Protein AF-A0A1Y4D9N7-F1 (afdb_monomer_lite)

Structure (mmCIF, N/CA/C/O backbone):
data_AF-A0A1Y4D9N7-F1
#
_entry.id   AF-A0A1Y4D9N7-F1
#
loop_
_atom_site.group_PDB
_atom_site.id
_atom_site.type_symbol
_atom_site.label_atom_id
_atom_site.label_alt_id
_atom_site.label_comp_id
_atom_site.label_asym_id
_atom_site.label_entity_id
_atom_site.label_seq_id
_atom_site.pdbx_PDB_ins_code
_atom_site.Cartn_x
_atom_site.Cartn_y
_atom_site.Cartn_z
_atom_site.occupancy
_atom_site.B_iso_or_equiv
_atom_site.auth_seq_id
_atom_site.auth_comp_id
_atom_site.auth_asym_id
_atom_site.auth_atom_id
_atom_site.pdbx_PDB_model_num
ATOM 1 N N . MET A 1 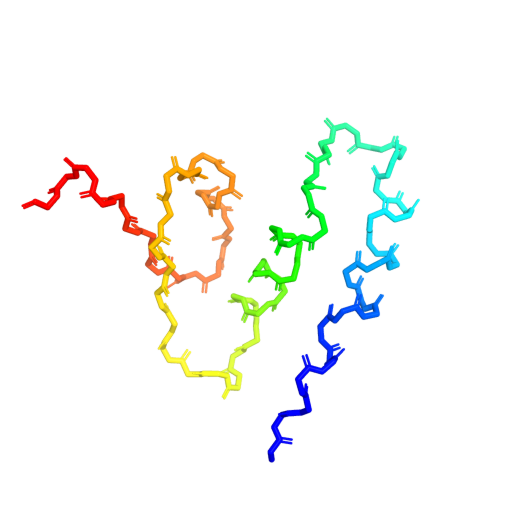1 ? -19.841 -4.787 3.808 1.00 53.88 1 MET A N 1
ATOM 2 C CA . MET A 1 1 ? -19.168 -5.478 2.692 1.00 53.88 1 MET A CA 1
ATOM 3 C C . MET A 1 1 ? -18.323 -4.436 1.986 1.00 53.88 1 MET A C 1
ATOM 5 O O . MET A 1 1 ? -18.871 -3.404 1.621 1.00 53.88 1 MET A O 1
ATOM 9 N N . ILE A 1 2 ? -17.004 -4.620 1.930 1.00 59.88 2 ILE A N 1
ATOM 10 C CA . ILE A 1 2 ? -16.126 -3.728 1.166 1.00 59.88 2 ILE A CA 1
ATOM 11 C C . ILE A 1 2 ? -16.279 -4.147 -0.293 1.00 59.88 2 ILE A C 1
ATOM 13 O O . ILE A 1 2 ? -16.150 -5.327 -0.596 1.00 59.88 2 ILE A O 1
ATOM 17 N N . THR A 1 3 ? -16.651 -3.217 -1.164 1.00 69.56 3 THR A N 1
ATOM 18 C CA . THR A 1 3 ? -16.714 -3.468 -2.606 1.00 69.56 3 THR A CA 1
ATOM 19 C C . THR A 1 3 ? -15.303 -3.676 -3.141 1.00 69.56 3 THR A C 1
ATOM 21 O O . THR A 1 3 ? -14.425 -2.875 -2.818 1.00 69.56 3 THR A O 1
ATOM 24 N N . ASP A 1 4 ? -15.102 -4.693 -3.982 1.00 64.19 4 ASP A N 1
ATOM 25 C CA . ASP A 1 4 ? -13.790 -5.055 -4.549 1.00 64.19 4 ASP A CA 1
ATOM 26 C C . ASP A 1 4 ? -13.062 -3.859 -5.194 1.00 64.19 4 ASP A C 1
ATOM 28 O O . ASP A 1 4 ? -11.841 -3.748 -5.127 1.00 64.19 4 ASP A O 1
ATOM 32 N N . ASP A 1 5 ? -13.820 -2.899 -5.730 1.00 76.50 5 ASP A N 1
ATOM 33 C CA . ASP A 1 5 ? -13.291 -1.720 -6.419 1.00 76.50 5 ASP A CA 1
ATOM 34 C C . ASP A 1 5 ? -12.920 -0.535 -5.505 1.00 76.50 5 ASP A C 1
ATOM 36 O O . ASP A 1 5 ? -12.373 0.452 -5.999 1.00 76.50 5 ASP A O 1
ATOM 40 N N . LYS A 1 6 ? -13.167 -0.605 -4.185 1.00 84.62 6 LYS A N 1
ATOM 41 C CA . LYS A 1 6 ? -13.027 0.540 -3.253 1.00 84.62 6 LYS A CA 1
ATOM 42 C C . LYS A 1 6 ? -11.666 1.236 -3.359 1.00 84.62 6 LYS A C 1
ATOM 44 O O . LYS A 1 6 ? -11.597 2.456 -3.370 1.00 84.62 6 LYS A O 1
ATOM 49 N N . TYR A 1 7 ? -10.588 0.462 -3.434 1.00 87.44 7 TYR A N 1
ATOM 50 C CA . TYR A 1 7 ? -9.220 0.992 -3.415 1.00 87.44 7 TYR A CA 1
ATOM 51 C C . TYR A 1 7 ? -8.685 1.326 -4.812 1.00 87.44 7 TYR A C 1
ATOM 53 O O . TYR A 1 7 ? -7.649 1.976 -4.939 1.00 87.44 7 TYR A O 1
ATOM 61 N N . ARG A 1 8 ? -9.365 0.870 -5.874 1.00 88.38 8 ARG A N 1
ATOM 62 C CA . ARG A 1 8 ? -8.894 0.995 -7.259 1.00 88.38 8 ARG A CA 1
ATOM 63 C C . ARG A 1 8 ? -8.877 2.448 -7.716 1.00 88.38 8 ARG A C 1
ATOM 65 O O . ARG A 1 8 ? -7.890 2.888 -8.299 1.00 88.38 8 ARG A O 1
ATOM 72 N N . GLU A 1 9 ? -9.961 3.179 -7.474 1.00 87.88 9 GLU A N 1
ATOM 73 C CA . GLU A 1 9 ? -10.082 4.583 -7.889 1.00 87.88 9 GLU A CA 1
ATOM 74 C C . GLU A 1 9 ? -9.099 5.478 -7.133 1.00 87.88 9 GLU A C 1
AT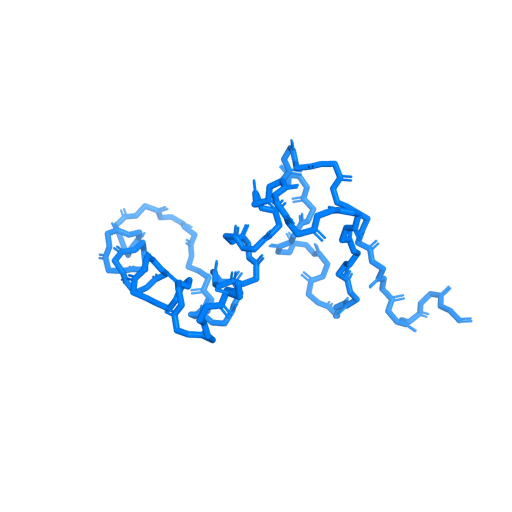OM 76 O O . GLU A 1 9 ? -8.382 6.266 -7.751 1.00 87.88 9 GLU A O 1
ATOM 81 N N . ASP A 1 10 ? -8.976 5.282 -5.821 1.00 86.62 10 ASP A N 1
ATOM 82 C CA . ASP A 1 10 ? -8.002 5.994 -4.991 1.00 86.62 10 ASP A CA 1
ATOM 83 C C . ASP A 1 10 ? -6.564 5.723 -5.451 1.00 86.62 10 ASP A C 1
ATOM 85 O O . ASP A 1 10 ? -5.761 6.651 -5.579 1.00 86.62 10 ASP A O 1
ATOM 89 N N . ALA A 1 11 ? -6.242 4.469 -5.782 1.00 87.75 11 ALA A N 1
ATOM 90 C CA . ALA A 1 11 ? -4.937 4.098 -6.315 1.00 87.75 11 ALA A CA 1
ATOM 91 C C . ALA A 1 11 ? -4.665 4.747 -7.680 1.00 87.75 11 ALA A C 1
ATOM 93 O O . ALA A 1 11 ? -3.570 5.263 -7.905 1.00 87.75 11 ALA A O 1
ATOM 94 N N . LEU A 1 12 ? -5.651 4.768 -8.582 1.00 87.31 12 LEU A N 1
ATOM 95 C CA . LEU A 1 12 ? -5.540 5.428 -9.886 1.00 87.31 12 LEU A CA 1
ATOM 96 C C . LEU A 1 12 ? -5.265 6.927 -9.726 1.00 87.31 12 LEU A C 1
ATOM 98 O O . LEU A 1 12 ? -4.333 7.451 -10.340 1.00 87.31 12 LEU A O 1
ATOM 102 N N . ASN A 1 13 ? -6.010 7.595 -8.847 1.00 84.81 13 ASN A N 1
ATOM 103 C CA . ASN A 1 13 ? -5.830 9.013 -8.542 1.00 84.81 13 ASN A CA 1
ATOM 104 C C . ASN A 1 13 ? -4.447 9.290 -7.920 1.00 84.81 13 ASN A C 1
ATOM 106 O O . ASN A 1 13 ? -3.766 10.259 -8.281 1.00 84.81 13 ASN A O 1
ATOM 110 N N . ALA A 1 14 ? -3.986 8.419 -7.019 1.00 80.88 14 ALA A N 1
ATOM 111 C CA . ALA A 1 14 ? -2.674 8.517 -6.383 1.00 80.88 14 ALA A CA 1
ATOM 112 C C . ALA A 1 14 ? -1.520 8.299 -7.376 1.00 80.88 14 ALA A C 1
ATOM 114 O O . ALA A 1 14 ? -0.524 9.018 -7.331 1.00 80.88 14 ALA A O 1
ATOM 115 N N . VAL A 1 15 ? -1.645 7.354 -8.310 1.00 78.81 15 VAL A N 1
ATOM 116 C CA . VAL A 1 15 ? -0.635 7.110 -9.355 1.00 78.81 15 VAL A CA 1
ATOM 117 C C . VAL A 1 15 ? -0.571 8.286 -10.333 1.00 78.81 15 VAL A C 1
ATOM 119 O O . VAL A 1 15 ? 0.521 8.758 -10.657 1.00 78.81 15 VAL A O 1
ATOM 122 N N . GLN A 1 16 ? -1.724 8.811 -10.757 1.00 74.56 16 GLN A N 1
ATOM 123 C CA . GLN A 1 16 ? -1.796 9.970 -11.653 1.00 74.56 16 GLN A CA 1
ATOM 124 C C . GLN A 1 16 ? -1.180 11.231 -11.030 1.00 74.56 16 GLN A C 1
ATOM 126 O O . GLN A 1 16 ? -0.471 11.976 -11.709 1.00 74.56 16 GLN A O 1
ATOM 131 N N . SER A 1 17 ? -1.400 11.460 -9.733 1.00 68.50 17 SER A N 1
ATOM 132 C CA . SER A 1 17 ? -0.811 12.592 -9.003 1.00 68.50 17 SER A CA 1
ATOM 133 C C . SER A 1 17 ? 0.660 12.367 -8.613 1.00 68.50 17 SER A C 1
ATOM 135 O O . SER A 1 17 ? 1.460 13.307 -8.639 1.00 68.50 17 SER A O 1
ATOM 137 N N . GLY A 1 18 ? 1.042 11.124 -8.308 1.00 61.84 18 GLY A N 1
ATOM 138 C CA . GLY A 1 18 ? 2.378 10.704 -7.874 1.00 61.84 18 GLY A CA 1
ATOM 139 C C . GLY A 1 18 ? 3.437 10.637 -8.979 1.00 61.84 18 GLY A C 1
ATOM 140 O O . GLY A 1 18 ? 4.626 10.737 -8.673 1.00 61.84 18 GLY A O 1
ATOM 141 N N . LEU A 1 19 ? 3.039 10.589 -10.259 1.00 57.22 19 LEU A N 1
ATOM 142 C CA . LEU A 1 19 ? 3.943 10.649 -11.425 1.00 57.22 19 LEU A CA 1
ATOM 143 C C . LEU A 1 19 ? 4.920 11.845 -11.406 1.00 57.22 19 LEU A C 1
ATOM 145 O O . LEU A 1 19 ? 5.929 11.818 -12.102 1.00 57.22 19 LEU A O 1
ATOM 149 N N . LYS A 1 20 ? 4.657 12.882 -10.599 1.00 55.47 20 LYS A N 1
ATOM 150 C CA . LYS A 1 20 ? 5.497 14.084 -10.474 1.00 55.47 20 LYS A CA 1
ATOM 151 C C . LYS A 1 20 ? 6.495 14.069 -9.303 1.00 55.47 20 LYS A C 1
ATOM 153 O O . LYS A 1 20 ? 7.320 14.975 -9.225 1.00 55.47 20 LYS A O 1
ATOM 158 N N . ARG A 1 21 ? 6.431 13.107 -8.370 1.00 55.09 21 ARG A N 1
ATOM 159 C CA . ARG A 1 21 ? 7.211 13.124 -7.112 1.00 55.09 21 ARG A CA 1
ATOM 160 C C . ARG A 1 21 ? 7.850 11.765 -6.786 1.00 55.09 21 ARG A C 1
ATOM 162 O O . ARG A 1 21 ? 7.531 11.119 -5.796 1.00 55.09 21 ARG A O 1
ATOM 169 N N . GLY A 1 22 ? 8.817 11.368 -7.608 1.00 63.94 22 GLY A N 1
ATOM 170 C CA . GLY A 1 22 ? 10.023 10.653 -7.164 1.00 63.94 22 GLY A CA 1
ATOM 171 C C . GLY A 1 22 ? 9.953 9.149 -6.867 1.00 63.94 22 GLY A C 1
ATOM 172 O O . GLY A 1 22 ? 11.001 8.513 -6.927 1.00 63.94 22 GLY A O 1
ATOM 173 N N . LYS A 1 23 ? 8.790 8.538 -6.597 1.00 67.38 23 LYS A N 1
ATOM 174 C CA . LYS A 1 23 ? 8.697 7.069 -6.471 1.00 67.38 23 LYS A CA 1
ATOM 175 C C . LYS A 1 23 ? 7.441 6.530 -7.149 1.00 67.38 23 LYS A C 1
ATOM 177 O O . LYS A 1 23 ? 6.323 6.842 -6.749 1.00 67.38 23 LYS A O 1
ATOM 182 N N . HIS A 1 24 ? 7.650 5.732 -8.192 1.00 74.06 24 HIS A N 1
ATOM 183 C CA . HIS A 1 24 ? 6.583 5.105 -8.963 1.00 74.06 24 HIS A CA 1
ATOM 184 C C . HIS A 1 24 ? 6.291 3.727 -8.376 1.00 74.06 24 HIS A C 1
ATOM 186 O O . HIS A 1 24 ? 7.167 2.868 -8.357 1.00 74.06 24 HIS A O 1
ATOM 192 N N . TYR A 1 25 ? 5.067 3.530 -7.899 1.00 77.69 25 TYR A N 1
ATOM 193 C CA . TYR A 1 25 ? 4.548 2.210 -7.551 1.00 77.69 25 TYR A CA 1
ATOM 194 C C . TYR A 1 25 ? 3.701 1.691 -8.708 1.00 77.69 25 TYR A C 1
ATOM 196 O O . TYR A 1 25 ? 3.087 2.486 -9.430 1.00 77.69 25 TYR A O 1
ATOM 204 N N . SER A 1 26 ? 3.641 0.370 -8.880 1.00 86.12 26 SER A N 1
ATOM 205 C CA . SER A 1 26 ? 2.623 -0.201 -9.757 1.00 86.12 26 SER A CA 1
ATOM 206 C C . SER A 1 26 ? 1.230 0.108 -9.195 1.00 86.12 26 SER A C 1
ATOM 208 O O . SER A 1 26 ? 1.064 0.337 -7.993 1.00 86.12 26 SER A O 1
ATOM 210 N N . LEU A 1 27 ? 0.207 0.114 -10.054 1.00 86.94 27 LEU A N 1
ATOM 211 C CA . LEU A 1 27 ? -1.169 0.329 -9.597 1.00 86.94 27 LEU A CA 1
ATOM 212 C C . LEU A 1 27 ? -1.580 -0.717 -8.548 1.00 86.94 27 LEU A C 1
ATOM 214 O O . LEU A 1 27 ? -2.235 -0.379 -7.567 1.00 86.94 27 LEU A O 1
ATOM 218 N N . VAL A 1 28 ? -1.143 -1.966 -8.732 1.00 88.75 28 VAL A N 1
ATOM 219 C CA . VAL A 1 28 ? -1.405 -3.072 -7.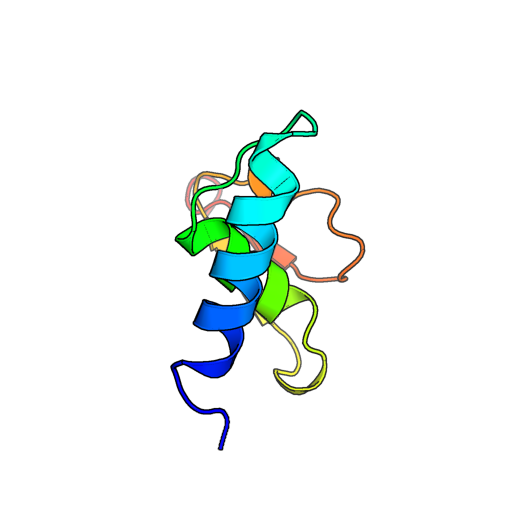801 1.00 88.75 28 VAL A CA 1
ATOM 220 C C . VAL A 1 28 ? -0.757 -2.806 -6.443 1.00 88.75 28 VAL A C 1
ATOM 222 O O . VAL A 1 28 ? -1.427 -2.910 -5.419 1.00 88.75 28 VAL A O 1
ATOM 225 N N . ASP A 1 29 ? 0.508 -2.383 -6.417 1.00 87.00 29 ASP A N 1
ATOM 226 C CA . ASP A 1 29 ? 1.197 -2.074 -5.159 1.00 87.00 29 ASP A CA 1
ATOM 227 C C . ASP A 1 29 ? 0.545 -0.891 -4.433 1.00 87.00 29 ASP A C 1
ATOM 229 O O . ASP A 1 29 ? 0.488 -0.869 -3.203 1.00 87.00 29 ASP A O 1
ATOM 233 N N . MET A 1 30 ? 0.015 0.083 -5.179 1.00 87.31 30 MET A N 1
ATOM 234 C CA . MET A 1 30 ? -0.717 1.210 -4.603 1.00 87.31 30 MET A CA 1
ATOM 235 C C . MET A 1 30 ? -2.043 0.766 -3.975 1.00 87.31 30 MET A C 1
ATOM 237 O O . MET A 1 30 ? -2.361 1.190 -2.866 1.00 87.31 30 MET A O 1
ATOM 241 N N . VAL A 1 31 ? -2.784 -0.125 -4.641 1.00 89.44 31 VAL A N 1
ATOM 242 C CA . VAL A 1 31 ? -3.996 -0.741 -4.078 1.00 89.44 31 VAL A CA 1
ATOM 243 C C . VAL A 1 31 ? -3.667 -1.455 -2.767 1.00 89.44 31 VAL A C 1
ATOM 245 O O . VAL A 1 31 ? -4.301 -1.181 -1.750 1.00 89.44 31 VAL A O 1
ATOM 248 N N . ILE A 1 32 ? -2.631 -2.299 -2.753 1.00 89.19 32 ILE A N 1
ATOM 249 C CA . ILE A 1 32 ? -2.205 -3.023 -1.546 1.00 89.19 32 ILE A CA 1
ATOM 250 C C . ILE A 1 32 ? -1.817 -2.038 -0.434 1.00 89.19 32 ILE A C 1
ATOM 252 O O . ILE A 1 32 ? -2.246 -2.194 0.706 1.00 89.19 32 ILE A O 1
ATOM 256 N N . ARG A 1 33 ? -1.069 -0.975 -0.753 1.00 85.00 33 ARG A N 1
ATOM 257 C CA . ARG A 1 33 ? -0.684 0.065 0.217 1.00 85.00 33 ARG A CA 1
ATOM 258 C C . ARG A 1 33 ? -1.886 0.780 0.836 1.00 85.00 33 ARG A C 1
ATOM 260 O O . ARG A 1 33 ? -1.861 1.050 2.034 1.00 85.00 33 ARG A O 1
ATOM 267 N N . LEU A 1 34 ? -2.923 1.073 0.055 1.00 87.75 34 LEU A N 1
ATOM 268 C CA . LEU A 1 34 ? -4.159 1.674 0.568 1.00 87.75 34 LEU A CA 1
ATOM 269 C C . LEU A 1 34 ? -4.929 0.698 1.461 1.00 87.75 34 LEU A C 1
ATOM 271 O O . LEU A 1 34 ? -5.416 1.091 2.519 1.00 87.75 34 LEU A O 1
ATOM 275 N N . MET A 1 35 ? -4.975 -0.584 1.091 1.00 87.81 35 MET A N 1
ATOM 276 C CA . MET A 1 35 ? -5.564 -1.627 1.936 1.00 87.81 35 MET A CA 1
ATOM 277 C C . MET A 1 35 ? -4.839 -1.729 3.283 1.00 87.81 35 MET A C 1
ATOM 279 O O . MET A 1 35 ? -5.483 -1.776 4.323 1.00 87.81 35 MET A O 1
ATOM 283 N N . MET A 1 36 ? -3.506 -1.677 3.295 1.00 87.19 36 MET A N 1
ATOM 284 C CA . MET A 1 36 ? -2.711 -1.716 4.531 1.00 87.19 36 MET A CA 1
ATOM 285 C C . MET A 1 36 ? -3.000 -0.552 5.492 1.00 87.19 36 MET A C 1
ATOM 287 O O . MET A 1 36 ? -2.775 -0.674 6.693 1.00 87.19 36 MET A O 1
ATOM 291 N N . GLN A 1 37 ? -3.475 0.585 4.982 1.00 84.56 37 GLN A N 1
ATOM 292 C CA . GLN A 1 37 ? -3.850 1.745 5.796 1.00 84.56 37 GLN A CA 1
ATOM 293 C C . GLN A 1 37 ? -5.278 1.641 6.351 1.00 84.56 37 GLN A C 1
ATOM 295 O O . GLN A 1 37 ? -5.635 2.361 7.290 1.00 84.56 37 GLN A O 1
ATOM 300 N N . ASP A 1 38 ? -6.105 0.758 5.792 1.00 86.62 38 ASP A N 1
ATOM 301 C CA . ASP A 1 38 ? -7.502 0.611 6.168 1.00 86.62 38 ASP A CA 1
ATOM 302 C C . ASP A 1 38 ? -7.656 -0.266 7.416 1.00 86.62 38 ASP A C 1
ATOM 304 O O . ASP A 1 38 ? -7.721 -1.494 7.364 1.00 86.62 38 ASP A O 1
ATOM 308 N N . LYS A 1 39 ? -7.796 0.393 8.569 1.00 82.62 39 LYS A N 1
ATOM 309 C CA . LYS A 1 39 ? -7.996 -0.265 9.869 1.00 82.62 39 LYS A CA 1
ATOM 310 C C . LYS A 1 39 ? -9.268 -1.122 9.937 1.00 82.62 39 LYS A C 1
ATOM 312 O O . LYS A 1 39 ? -9.375 -1.955 10.836 1.00 82.62 39 LYS A O 1
ATOM 317 N N . SER A 1 40 ? -10.232 -0.940 9.026 1.00 85.38 40 SER A N 1
ATOM 318 C CA . SER A 1 40 ? -11.454 -1.756 8.992 1.00 85.38 40 SER A CA 1
ATOM 319 C C . SER A 1 40 ? -11.216 -3.189 8.507 1.00 85.38 40 SER A C 1
ATOM 321 O O . SER A 1 40 ? -12.033 -4.061 8.797 1.00 85.38 40 SER A O 1
ATOM 323 N N . LEU A 1 41 ? -10.085 -3.453 7.841 1.00 81.50 41 LEU A N 1
ATOM 324 C CA . LEU A 1 41 ? -9.679 -4.795 7.412 1.00 81.50 41 LEU A CA 1
ATOM 325 C C . LEU A 1 41 ? -9.128 -5.660 8.562 1.00 81.50 41 LEU A C 1
ATOM 327 O O . LEU A 1 41 ? -8.888 -6.850 8.374 1.00 81.50 41 LEU A O 1
ATOM 331 N N . GLY A 1 42 ? -8.969 -5.097 9.766 1.00 80.69 42 GLY A N 1
ATOM 332 C CA . GLY A 1 42 ? -8.451 -5.813 10.930 1.00 80.69 42 GLY A CA 1
ATOM 333 C C . GLY A 1 42 ? -6.938 -6.026 10.861 1.00 80.69 42 GLY A C 1
ATOM 334 O O . GLY A 1 42 ? -6.201 -5.171 10.374 1.00 80.69 42 GLY A O 1
ATOM 335 N N . ARG A 1 43 ? -6.450 -7.152 11.398 1.00 79.25 43 ARG A N 1
ATOM 336 C CA . ARG A 1 43 ? -5.030 -7.519 11.289 1.00 79.25 43 ARG A CA 1
ATOM 337 C C . ARG A 1 43 ? -4.749 -8.036 9.883 1.00 79.25 43 ARG A C 1
ATOM 339 O O . ARG A 1 43 ? -5.213 -9.112 9.524 1.00 79.25 43 ARG A O 1
ATOM 346 N N . VAL A 1 44 ? -3.970 -7.272 9.127 1.00 81.44 44 VAL A N 1
ATOM 347 C CA . VAL A 1 44 ? -3.527 -7.617 7.775 1.00 81.44 44 VAL A CA 1
ATOM 348 C C . VAL A 1 44 ? -2.037 -7.949 7.819 1.00 81.44 44 VAL A C 1
ATOM 350 O O . VAL A 1 44 ? -1.279 -7.288 8.530 1.00 81.44 44 VAL A O 1
ATOM 353 N N . SER A 1 45 ? -1.626 -8.955 7.054 1.00 87.50 45 SER A N 1
ATOM 354 C CA . SER A 1 45 ? -0.231 -9.220 6.706 1.00 87.50 45 SER A CA 1
ATOM 355 C C . SER A 1 45 ? -0.097 -9.268 5.185 1.00 87.50 45 SER A C 1
ATOM 357 O O . SER A 1 45 ? -1.033 -9.651 4.478 1.00 87.50 45 SER A O 1
ATOM 359 N N . VAL A 1 46 ? 1.048 -8.832 4.665 1.00 88.81 46 VAL A N 1
ATOM 360 C CA . VAL A 1 46 ? 1.341 -8.839 3.228 1.00 88.81 46 VAL A CA 1
ATOM 361 C C . VAL A 1 46 ? 2.532 -9.741 2.979 1.00 88.81 46 VAL A C 1
ATOM 363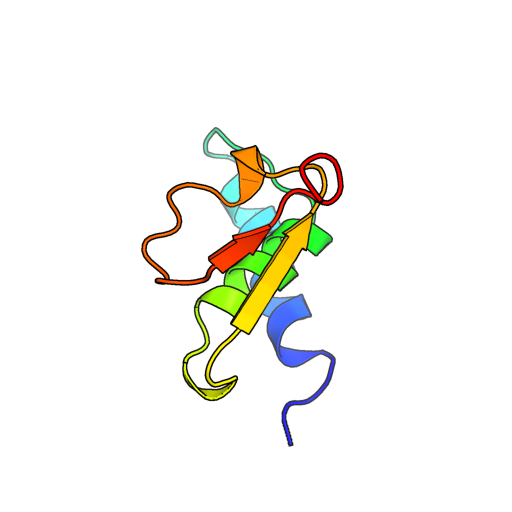 O O . VAL A 1 46 ? 3.645 -9.474 3.423 1.00 88.81 46 VAL A O 1
ATOM 366 N N . MET A 1 47 ? 2.295 -10.802 2.220 1.00 90.88 47 MET A N 1
ATOM 367 C CA . MET A 1 47 ? 3.343 -11.679 1.728 1.00 90.88 47 MET A CA 1
ATOM 368 C C . MET A 1 47 ? 3.759 -11.222 0.326 1.00 90.88 47 MET A C 1
ATOM 370 O O . MET A 1 47 ? 2.924 -11.150 -0.575 1.00 90.88 47 MET A O 1
ATOM 374 N N . THR A 1 48 ? 5.031 -10.870 0.132 1.00 88.94 48 THR A N 1
ATOM 375 C CA . THR A 1 48 ? 5.506 -10.303 -1.141 1.00 88.94 48 THR A CA 1
ATOM 376 C C . THR A 1 48 ? 7.001 -10.512 -1.355 1.00 88.94 48 THR A C 1
ATOM 378 O O . THR A 1 48 ? 7.790 -10.466 -0.418 1.00 88.94 48 THR A O 1
ATOM 381 N N . PHE A 1 49 ? 7.414 -10.666 -2.616 1.00 89.62 49 PHE A N 1
ATOM 382 C CA . PHE A 1 49 ? 8.830 -10.646 -2.999 1.00 89.62 49 PHE A CA 1
ATOM 383 C C . PHE A 1 49 ? 9.404 -9.218 -3.077 1.00 89.62 49 PHE A C 1
ATOM 385 O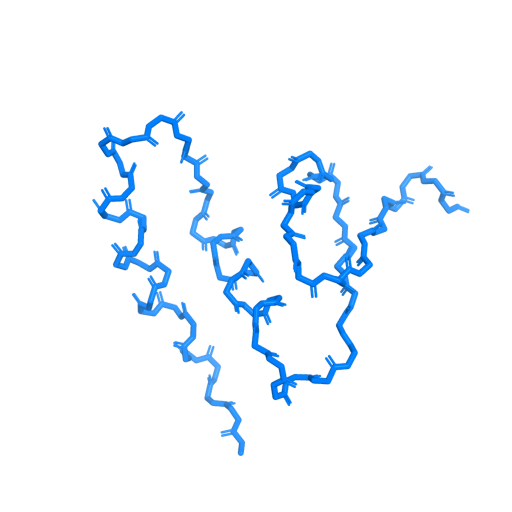 O . PHE A 1 49 ? 10.625 -9.036 -3.030 1.00 89.62 49 PHE A O 1
ATOM 392 N N . ASN A 1 50 ? 8.535 -8.202 -3.157 1.00 86.38 50 ASN A N 1
ATOM 393 C CA . ASN A 1 50 ? 8.888 -6.784 -3.275 1.00 86.38 50 ASN A CA 1
ATOM 394 C C . ASN A 1 50 ? 8.929 -6.099 -1.902 1.00 86.38 50 ASN A C 1
ATOM 396 O O . ASN A 1 50 ? 8.421 -4.998 -1.725 1.00 86.38 50 ASN A O 1
ATOM 400 N N . VAL A 1 51 ? 9.538 -6.746 -0.907 1.00 87.88 51 VAL A N 1
ATOM 401 C CA . VAL A 1 51 ? 9.523 -6.324 0.508 1.00 87.88 51 VAL A CA 1
ATOM 402 C C . VAL A 1 51 ? 9.899 -4.841 0.687 1.00 87.88 51 VAL A C 1
ATOM 404 O O . VAL A 1 51 ? 9.243 -4.100 1.419 1.00 87.88 51 VAL A O 1
ATOM 407 N N . LYS A 1 52 ? 10.909 -4.361 -0.054 1.00 85.25 52 LYS A N 1
ATOM 408 C CA . LYS A 1 52 ? 11.392 -2.963 -0.017 1.00 85.25 52 LYS A CA 1
ATOM 409 C C . LYS A 1 52 ? 10.337 -1.928 -0.415 1.00 85.25 52 LYS A C 1
ATOM 411 O O . LYS A 1 52 ? 10.441 -0.766 -0.021 1.00 85.25 52 LYS A O 1
ATOM 416 N N . ASP A 1 53 ? 9.332 -2.339 -1.177 1.00 81.75 53 ASP A N 1
ATOM 417 C CA . ASP A 1 53 ? 8.225 -1.487 -1.590 1.00 81.75 53 ASP A CA 1
ATOM 418 C C . ASP A 1 53 ? 7.093 -1.455 -0.573 1.00 81.75 53 ASP A C 1
ATOM 420 O O . ASP A 1 53 ? 6.116 -0.758 -0.815 1.00 81.75 53 ASP A O 1
ATOM 424 N N . PHE A 1 54 ? 7.218 -2.118 0.576 1.00 82.06 54 PHE A N 1
ATOM 425 C CA . PHE A 1 54 ? 6.210 -2.093 1.644 1.00 82.06 54 PHE A CA 1
ATOM 426 C C . PHE A 1 54 ? 6.806 -1.844 3.042 1.00 82.06 54 PHE A C 1
ATOM 428 O O . PHE A 1 54 ? 6.092 -1.382 3.937 1.00 82.06 54 PHE A O 1
ATOM 435 N N . ILE A 1 55 ? 8.122 -2.035 3.209 1.00 73.12 55 ILE A N 1
AT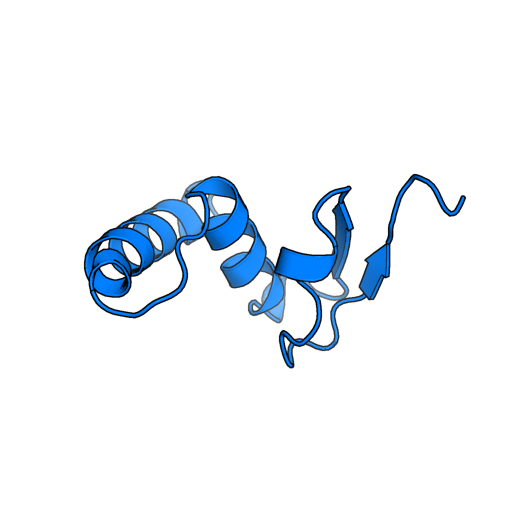OM 436 C CA . ILE A 1 55 ? 8.880 -1.629 4.403 1.00 73.12 55 ILE A CA 1
ATOM 437 C C . ILE A 1 55 ? 8.756 -0.115 4.640 1.00 73.12 55 ILE A C 1
ATOM 439 O O . ILE A 1 55 ? 8.874 0.691 3.715 1.00 73.12 55 ILE A O 1
ATOM 443 N N . GLY A 1 56 ? 8.549 0.274 5.902 1.00 65.88 56 GLY A N 1
ATOM 444 C CA . GLY A 1 56 ? 8.499 1.678 6.325 1.00 65.88 56 GLY A CA 1
ATOM 445 C C . GLY A 1 56 ? 7.157 2.369 6.083 1.00 65.88 56 GLY A C 1
ATOM 446 O O . GLY A 1 56 ? 7.036 3.566 6.328 1.00 65.88 56 GLY A O 1
ATOM 447 N N . SER A 1 57 ? 6.131 1.644 5.626 1.00 62.47 57 SER A N 1
ATOM 448 C CA . SER A 1 57 ? 4.763 2.126 5.800 1.00 62.47 57 SER A CA 1
ATOM 449 C C . SER A 1 57 ? 4.461 2.070 7.302 1.00 62.47 57 SER A C 1
ATOM 451 O O . SER A 1 57 ? 4.518 1.002 7.900 1.00 62.47 57 SER A O 1
ATOM 453 N N . GLU A 1 58 ? 4.205 3.204 7.951 1.00 64.31 58 GLU A N 1
ATOM 454 C CA . GLU A 1 58 ? 3.912 3.307 9.398 1.00 64.31 58 GLU A CA 1
ATOM 455 C C . GLU A 1 58 ? 2.546 2.682 9.775 1.00 64.31 58 GLU A C 1
ATOM 457 O O . GLU A 1 58 ? 1.818 3.159 10.640 1.00 64.31 58 GLU A O 1
ATOM 462 N N . THR A 1 59 ? 2.150 1.626 9.070 1.00 68.00 59 THR A N 1
ATOM 463 C CA . THR A 1 59 ? 0.832 0.993 9.098 1.00 68.00 59 THR A CA 1
ATOM 464 C C . THR A 1 59 ? 0.723 -0.077 10.180 1.00 68.00 59 THR A C 1
ATOM 466 O O . THR A 1 59 ? -0.384 -0.468 10.536 1.00 68.00 59 THR A O 1
ATOM 469 N N . GLY A 1 60 ? 1.854 -0.548 10.722 1.00 72.56 60 GLY A N 1
ATOM 470 C CA . GLY A 1 60 ? 1.884 -1.672 11.662 1.00 72.56 60 GLY A CA 1
ATOM 471 C C . GLY A 1 60 ? 1.515 -3.016 11.020 1.00 72.56 60 GLY A C 1
ATOM 472 O O . GLY A 1 60 ? 1.219 -3.966 11.740 1.00 72.56 60 GLY A O 1
ATOM 473 N N . VAL A 1 61 ? 1.513 -3.089 9.685 1.00 84.19 61 VAL A N 1
ATOM 474 C CA . VAL A 1 61 ? 1.271 -4.316 8.920 1.00 84.19 61 VAL A CA 1
ATOM 475 C C . VAL A 1 61 ? 2.540 -5.160 8.866 1.00 84.19 61 VAL A C 1
ATOM 477 O O . VAL A 1 61 ? 3.627 -4.657 8.579 1.00 84.19 61 VAL A O 1
ATOM 480 N N . GLU A 1 62 ? 2.388 -6.457 9.116 1.00 87.56 62 GLU A N 1
ATOM 481 C CA . GLU A 1 62 ? 3.465 -7.435 8.992 1.00 87.56 62 GLU A CA 1
ATOM 482 C C . GLU A 1 62 ? 3.756 -7.722 7.513 1.00 87.56 62 GLU A C 1
ATOM 484 O O . GLU A 1 62 ? 2.845 -8.043 6.745 1.00 87.56 62 GLU A O 1
ATOM 489 N N . ILE A 1 63 ? 5.026 -7.609 7.116 1.00 89.31 63 ILE A N 1
ATOM 490 C CA . ILE A 1 63 ? 5.490 -7.943 5.766 1.00 89.31 63 ILE A CA 1
ATOM 491 C C . ILE A 1 63 ? 6.310 -9.226 5.839 1.00 89.31 63 ILE A C 1
ATOM 493 O O . ILE A 1 63 ? 7.289 -9.281 6.579 1.00 89.31 63 ILE A O 1
ATOM 497 N N . VAL A 1 64 ? 5.929 -10.228 5.050 1.00 90.69 64 VAL A N 1
ATOM 498 C CA . VAL A 1 64 ? 6.584 -11.541 5.011 1.00 90.69 64 VAL A CA 1
ATOM 499 C C . VAL A 1 64 ? 7.233 -11.747 3.646 1.00 90.69 64 VAL A C 1
ATOM 501 O O . VAL A 1 64 ? 6.561 -11.637 2.617 1.00 90.69 64 VAL A O 1
ATOM 504 N N . ASP A 1 65 ? 8.528 -12.066 3.629 1.00 91.44 65 ASP A N 1
ATOM 505 C CA . ASP A 1 65 ? 9.218 -12.527 2.423 1.00 91.44 65 ASP A CA 1
ATOM 506 C C . ASP A 1 65 ? 9.042 -14.049 2.286 1.00 91.44 65 ASP A C 1
ATOM 508 O O . ASP A 1 65 ? 9.529 -14.790 3.142 1.00 91.44 65 ASP A O 1
ATOM 512 N N . PRO A 1 66 ? 8.392 -14.553 1.220 1.00 91.50 66 PRO A N 1
ATOM 513 C CA . PRO A 1 66 ? 8.235 -15.993 1.011 1.00 91.50 66 PRO A CA 1
ATOM 514 C C . PRO A 1 66 ? 9.550 -16.780 0.959 1.00 91.50 66 PRO A C 1
ATOM 516 O O . PRO A 1 66 ? 9.524 -17.995 1.104 1.00 91.50 66 PRO A O 1
ATOM 519 N N . ARG A 1 67 ? 10.684 -16.124 0.682 1.00 91.56 67 ARG A N 1
ATOM 520 C CA . ARG A 1 67 ? 12.004 -16.768 0.564 1.00 91.56 67 ARG A CA 1
ATOM 521 C C . ARG A 1 67 ? 12.660 -17.060 1.911 1.00 91.56 67 ARG A C 1
ATOM 523 O O . ARG A 1 67 ? 13.668 -17.758 1.939 1.00 91.56 67 ARG A O 1
ATOM 530 N N . GLU A 1 68 ? 12.137 -16.480 2.985 1.00 86.88 68 GLU A N 1
ATOM 531 C CA . GLU A 1 68 ? 12.658 -16.628 4.349 1.00 86.88 68 GLU A CA 1
ATOM 532 C C . GLU A 1 68 ? 11.840 -17.634 5.183 1.00 86.88 68 GLU A C 1
ATOM 534 O O . GLU A 1 68 ? 12.074 -17.774 6.383 1.00 86.88 68 GLU A O 1
ATOM 539 N N . LEU A 1 69 ? 10.897 -18.332 4.538 1.00 78.44 69 LEU A N 1
ATOM 540 C CA . LEU A 1 69 ? 10.102 -19.435 5.085 1.00 78.44 69 LEU A CA 1
ATOM 541 C C . LEU A 1 69 ? 10.720 -20.790 4.724 1.00 78.44 69 LEU A C 1
ATOM 543 O O . LEU A 1 69 ? 10.675 -21.690 5.592 1.00 78.44 69 LEU A O 1
#

Secondary structure (DSSP, 8-state):
---TTHHHHHHHHHHHHHTTSS-PPPHHHHHHHHHHH-GGG-S-EEE-S-GGGTTT-TT--EEE-GGG-

Radius of gyration: 12.63 Å; chains: 1; bounding box: 32×34×23 Å

Foldseek 3Di:
DDDPCNLQVVLVVCQVVCVVPDDHDDSVLSSVLVVLQDCVVPQAEAEDCVQVSNPPSPSPHHYHDPVVD

Sequence (69 aa):
MITDDKYREDALNAVQSGLKRGKHYSLVDMVIRLMMQDKSLGRVSVMTFNVKDFIGSETGVEIVDPREL

pLDDT: mean 80.08, std 10.47, range [53.88, 91.56]